Protein AF-A0A4Q2DY03-F1 (afdb_monomer_lite)

Radius of gyration: 19.89 Å; chains: 1; bounding box: 51×38×56 Å

Secondary structure (DSSP, 8-state):
-HHHHHHHHHHHTT--SEEEETTEE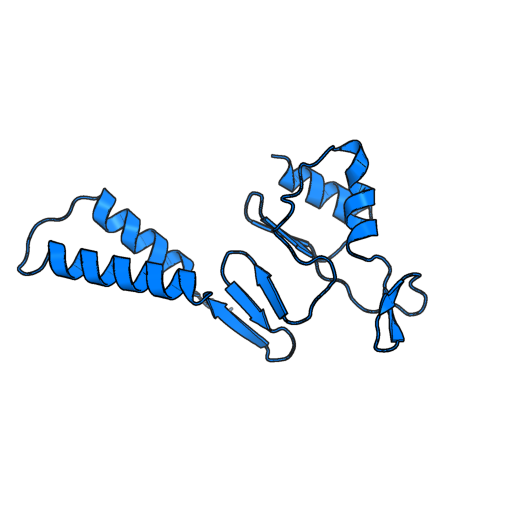EE----BSS-SEE-TTS-EES--HHHHHHTTGGG-----TTSS-SS--SEEEETTEEEETTTTEEEE-HHHHHHHHHHHHHHHHHHTTT----HHHHHHHHHHHHHH-------

Organism: NCBI:txid2316362

Structure (mmCIF, N/CA/C/O backbone):
data_AF-A0A4Q2DY03-F1
#
_entry.id   AF-A0A4Q2DY03-F1
#
loop_
_atom_site.group_PDB
_atom_site.id
_atom_site.type_symbol
_atom_site.label_atom_id
_atom_site.label_alt_id
_atom_site.label_comp_id
_atom_site.label_asym_id
_atom_site.label_entity_id
_atom_site.label_seq_id
_atom_site.pdbx_PDB_ins_code
_atom_site.Cartn_x
_atom_site.Cartn_y
_atom_site.Cartn_z
_atom_site.occupancy
_atom_site.B_iso_or_equiv
_atom_site.auth_seq_id
_atom_site.auth_comp_id
_atom_site.auth_asym_id
_atom_site.auth_atom_id
_atom_site.pdbx_PDB_model_num
ATOM 1 N N . MET A 1 1 ? -13.463 -3.150 -12.578 1.00 74.88 1 MET A N 1
ATOM 2 C CA . MET A 1 1 ? -12.758 -2.242 -11.640 1.00 74.88 1 MET A CA 1
ATOM 3 C C . MET A 1 1 ? -11.366 -1.978 -12.189 1.00 74.88 1 MET A C 1
ATOM 5 O O . MET A 1 1 ? -10.697 -2.941 -12.550 1.00 74.88 1 MET A O 1
ATOM 9 N N . ILE A 1 2 ? -10.948 -0.713 -12.265 1.00 84.94 2 ILE A N 1
ATOM 10 C CA . ILE A 1 2 ? -9.700 -0.286 -12.925 1.00 84.94 2 ILE A CA 1
ATOM 11 C C . ILE A 1 2 ? -8.454 -0.988 -12.362 1.00 84.94 2 ILE A C 1
ATOM 13 O O . ILE A 1 2 ? -7.586 -1.402 -13.123 1.00 84.94 2 ILE A O 1
ATOM 17 N N . GLY A 1 3 ? -8.428 -1.270 -11.053 1.00 89.44 3 GLY A N 1
ATOM 18 C CA . GLY A 1 3 ? -7.326 -1.996 -10.420 1.00 89.44 3 GLY A CA 1
ATOM 19 C C . GLY A 1 3 ? -7.110 -3.428 -10.935 1.00 89.44 3 GLY A C 1
ATOM 20 O O . GLY A 1 3 ? -5.984 -3.901 -10.891 1.00 89.44 3 GLY A O 1
ATOM 21 N N . ASN A 1 4 ? -8.140 -4.130 -11.440 1.00 92.25 4 ASN A N 1
ATOM 22 C CA . ASN A 1 4 ? -7.931 -5.441 -12.090 1.00 92.25 4 ASN A CA 1
ATOM 23 C C . ASN A 1 4 ? -7.180 -5.278 -13.412 1.00 92.25 4 ASN A C 1
ATOM 25 O O . ASN A 1 4 ? -6.163 -5.929 -13.615 1.00 92.25 4 ASN A O 1
ATOM 29 N N . ALA A 1 5 ? -7.641 -4.354 -14.259 1.00 92.75 5 ALA A N 1
ATOM 30 C CA . ALA A 1 5 ? -7.019 -4.097 -15.553 1.00 92.75 5 ALA A CA 1
ATOM 31 C C . ALA A 1 5 ? -5.546 -3.686 -15.402 1.00 92.75 5 ALA A C 1
ATOM 33 O O . ALA A 1 5 ? -4.703 -4.131 -16.175 1.00 92.75 5 ALA A O 1
ATOM 34 N N . VAL A 1 6 ? -5.220 -2.901 -14.368 1.00 94.44 6 VAL A N 1
ATOM 35 C CA . VAL A 1 6 ? -3.826 -2.567 -14.046 1.00 94.44 6 VAL A CA 1
ATOM 36 C C . VAL A 1 6 ? -2.995 -3.814 -13.777 1.00 94.44 6 VAL A C 1
ATOM 38 O O . VAL A 1 6 ? -1.947 -3.978 -14.395 1.00 94.44 6 VAL A O 1
ATOM 41 N N . VAL A 1 7 ? -3.460 -4.696 -12.888 1.00 94.81 7 VAL A N 1
ATOM 42 C CA . VAL A 1 7 ? -2.747 -5.937 -12.550 1.00 94.81 7 VAL A CA 1
ATOM 43 C C . VAL A 1 7 ? -2.542 -6.807 -13.790 1.00 94.81 7 VAL A C 1
ATOM 45 O O . VAL A 1 7 ? -1.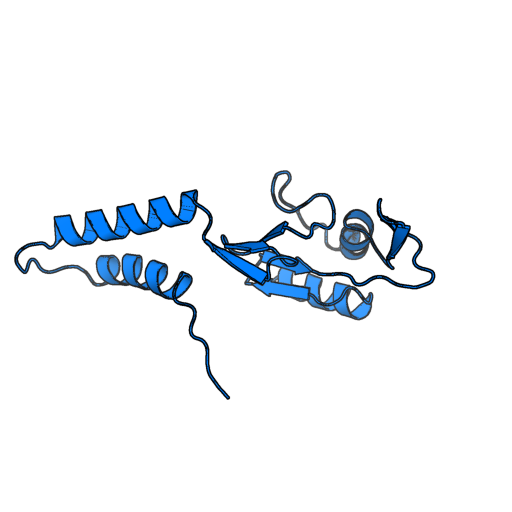455 -7.353 -13.971 1.00 94.81 7 VAL A O 1
ATOM 48 N N . ASP A 1 8 ? -3.553 -6.920 -14.650 1.00 94.81 8 ASP A N 1
ATOM 49 C CA . ASP A 1 8 ? -3.483 -7.741 -15.861 1.00 94.81 8 ASP A CA 1
ATOM 50 C C . ASP A 1 8 ? -2.468 -7.180 -16.867 1.00 94.81 8 ASP A C 1
ATOM 52 O O . ASP A 1 8 ? -1.609 -7.915 -17.360 1.00 94.81 8 ASP A O 1
ATOM 56 N N . ILE A 1 9 ? -2.491 -5.865 -17.113 1.00 95.25 9 ILE A N 1
ATOM 57 C CA . ILE A 1 9 ? -1.525 -5.207 -18.004 1.00 95.25 9 ILE A CA 1
ATOM 58 C C . ILE A 1 9 ? -0.112 -5.314 -17.438 1.00 95.25 9 ILE A C 1
ATOM 60 O O . ILE A 1 9 ? 0.806 -5.709 -18.156 1.00 95.25 9 ILE A O 1
ATOM 64 N N . TRP A 1 10 ? 0.083 -4.991 -16.160 1.00 96.12 10 TRP A N 1
ATOM 65 C CA . TRP A 1 10 ? 1.383 -5.093 -15.501 1.00 96.12 10 TRP A CA 1
ATOM 66 C C . TRP A 1 10 ? 1.946 -6.507 -15.567 1.00 96.12 10 TRP A C 1
ATOM 68 O O . TRP A 1 10 ? 3.106 -6.671 -15.941 1.00 96.12 10 TRP A O 1
ATOM 78 N N . ARG A 1 11 ? 1.115 -7.530 -15.350 1.00 94.81 11 ARG A N 1
ATOM 79 C CA . ARG A 1 11 ? 1.511 -8.933 -15.498 1.00 94.81 11 ARG A CA 1
ATOM 80 C C . ARG A 1 11 ? 1.993 -9.252 -16.913 1.00 94.81 11 ARG A C 1
ATOM 82 O O . ARG A 1 11 ? 3.091 -9.781 -17.066 1.00 94.81 11 ARG A O 1
ATOM 89 N N . VAL A 1 12 ? 1.222 -8.896 -17.944 1.00 95.31 12 VAL A N 1
ATOM 90 C CA . VAL A 1 12 ? 1.608 -9.118 -19.355 1.00 95.31 12 VAL A CA 1
ATOM 91 C C . VAL A 1 12 ? 2.882 -8.347 -19.709 1.00 95.31 12 VAL A C 1
ATOM 93 O O . VAL A 1 12 ? 3.728 -8.834 -20.457 1.00 95.31 12 VAL A O 1
ATOM 96 N N . LYS A 1 13 ? 3.063 -7.158 -19.131 1.00 94.81 13 LYS A N 1
ATOM 97 C CA . LYS A 1 13 ? 4.264 -6.339 -19.303 1.00 94.81 13 LYS A CA 1
ATOM 98 C C . LYS A 1 13 ? 5.433 -6.771 -18.409 1.00 94.81 13 LYS A C 1
ATOM 100 O O . LYS A 1 13 ? 6.483 -6.150 -18.486 1.00 94.81 13 LYS A O 1
ATOM 105 N N . LYS A 1 14 ? 5.316 -7.842 -17.616 1.00 94.44 14 LYS A N 1
ATOM 106 C CA . LYS A 1 14 ? 6.373 -8.349 -16.715 1.00 94.44 14 LYS A CA 1
ATOM 107 C C . LYS A 1 14 ? 6.731 -7.399 -15.556 1.00 94.44 14 LYS A C 1
ATOM 109 O O . LYS A 1 14 ? 7.878 -7.362 -15.118 1.00 94.44 14 LYS A O 1
ATOM 114 N N . VAL A 1 15 ? 5.761 -6.634 -15.057 1.00 95.50 15 VAL A N 1
ATOM 115 C CA . VAL A 1 15 ? 5.830 -5.971 -13.743 1.00 95.50 15 VAL A CA 1
ATOM 116 C C . VAL A 1 15 ? 5.300 -6.956 -12.708 1.00 95.50 15 VAL A C 1
ATOM 118 O O . VAL A 1 15 ? 4.135 -7.354 -12.763 1.00 95.50 15 VAL A O 1
ATOM 121 N N . ALA A 1 16 ? 6.171 -7.405 -11.810 1.00 93.25 16 ALA A N 1
ATOM 122 C CA . ALA A 1 16 ? 5.855 -8.397 -10.794 1.00 93.25 16 ALA A CA 1
ATOM 123 C C . ALA A 1 16 ? 6.931 -8.414 -9.691 1.00 93.25 16 ALA A C 1
ATOM 125 O O . ALA A 1 16 ? 8.103 -8.191 -10.009 1.00 93.25 16 ALA A O 1
ATOM 126 N N . PRO A 1 17 ? 6.563 -8.785 -8.448 1.00 94.38 17 PRO A N 1
ATOM 127 C CA . PRO A 1 17 ? 5.210 -9.135 -7.993 1.00 94.38 17 PRO A CA 1
ATOM 128 C C . PRO A 1 17 ? 4.328 -7.907 -7.709 1.00 94.38 17 PRO A C 1
ATOM 130 O O . PRO A 1 17 ? 4.804 -6.908 -7.180 1.00 94.38 17 PRO A O 1
ATOM 133 N N . VAL A 1 18 ? 3.026 -8.015 -8.010 1.00 94.19 18 VAL A N 1
ATOM 134 C CA . VAL A 1 18 ? 2.022 -6.960 -7.777 1.00 94.19 18 VAL A CA 1
ATOM 135 C C . VAL A 1 18 ? 1.088 -7.365 -6.637 1.00 94.19 18 VAL A C 1
ATOM 137 O O . VAL A 1 18 ? 0.460 -8.423 -6.682 1.00 94.19 18 VAL A O 1
ATOM 140 N N . LEU A 1 19 ? 0.955 -6.495 -5.640 1.00 92.75 19 LEU A N 1
ATOM 141 C CA . LEU A 1 19 ? -0.044 -6.574 -4.582 1.00 92.75 19 LEU A CA 1
ATOM 142 C C . LEU A 1 19 ? -1.236 -5.679 -4.922 1.00 92.75 19 LEU A C 1
ATOM 144 O O . LEU A 1 19 ? -1.084 -4.523 -5.325 1.00 92.75 19 LEU A O 1
ATOM 148 N N . LYS A 1 20 ? -2.444 -6.200 -4.707 1.00 93.81 20 LYS A N 1
ATOM 149 C CA . LYS A 1 20 ? -3.683 -5.460 -4.934 1.00 93.81 20 LYS A CA 1
ATOM 150 C C . LYS A 1 20 ? -4.643 -5.616 -3.760 1.00 93.81 20 LYS A C 1
ATOM 152 O O . LYS A 1 20 ? -4.987 -6.729 -3.373 1.00 93.81 20 LYS A O 1
ATOM 157 N N . TYR A 1 21 ? -5.195 -4.491 -3.310 1.00 91.31 21 TYR A N 1
ATOM 158 C CA . TYR A 1 21 ? -6.323 -4.435 -2.390 1.00 91.31 21 TYR A CA 1
ATOM 159 C C . TYR A 1 21 ? -7.318 -3.352 -2.826 1.00 91.31 21 TYR A C 1
ATOM 161 O O . TYR A 1 21 ? -7.086 -2.157 -2.625 1.00 91.31 21 TYR A O 1
ATOM 169 N N . LYS A 1 22 ? -8.448 -3.775 -3.414 1.00 88.56 22 LYS A N 1
ATOM 170 C CA . LYS A 1 22 ? -9.415 -2.893 -4.101 1.00 88.56 22 LYS A CA 1
ATOM 171 C C . LYS A 1 22 ? -8.699 -1.991 -5.117 1.00 88.56 22 LYS A C 1
ATOM 173 O O . LYS A 1 22 ? -8.203 -2.512 -6.110 1.00 88.56 22 LYS A O 1
ATOM 178 N N . ASP A 1 23 ? -8.590 -0.696 -4.845 1.00 88.88 23 ASP A N 1
ATOM 179 C CA . ASP A 1 23 ? -7.912 0.276 -5.712 1.00 88.88 23 ASP A CA 1
ATOM 180 C C . ASP A 1 23 ? -6.488 0.621 -5.238 1.00 88.88 23 ASP A C 1
ATOM 182 O O . ASP A 1 23 ? -5.798 1.413 -5.869 1.00 88.88 23 ASP A O 1
ATOM 186 N N . ASN A 1 24 ? -6.018 0.015 -4.141 1.00 90.75 24 ASN A N 1
ATOM 187 C CA . ASN A 1 24 ? -4.644 0.174 -3.669 1.00 90.75 24 ASN A CA 1
ATOM 188 C C . ASN A 1 24 ? -3.747 -0.849 -4.359 1.00 90.75 24 ASN A C 1
ATOM 190 O O . ASN A 1 24 ? -3.900 -2.062 -4.171 1.00 90.75 24 ASN A O 1
ATOM 194 N N . LEU A 1 25 ? -2.789 -0.344 -5.120 1.00 93.19 25 LEU A N 1
ATOM 195 C CA . LEU A 1 25 ? -1.801 -1.131 -5.835 1.00 93.19 25 LEU A CA 1
ATOM 196 C C . LEU A 1 25 ? -0.438 -0.917 -5.193 1.00 93.19 25 LEU A C 1
ATOM 198 O O . LEU A 1 25 ? -0.113 0.191 -4.778 1.00 93.19 25 LEU A O 1
ATOM 202 N N . ASN A 1 26 ? 0.340 -1.983 -5.117 1.00 93.75 26 ASN A N 1
ATOM 203 C CA . ASN A 1 26 ? 1.747 -1.929 -4.767 1.00 93.75 26 ASN A CA 1
ATOM 204 C C . ASN A 1 26 ? 2.490 -2.956 -5.622 1.00 93.75 26 ASN A C 1
ATOM 206 O O . ASN A 1 26 ? 1.899 -3.938 -6.070 1.00 93.75 26 ASN A O 1
ATOM 210 N N . THR A 1 27 ? 3.765 -2.734 -5.882 1.00 94.50 27 THR A N 1
ATOM 211 C CA . THR A 1 27 ? 4.585 -3.671 -6.639 1.00 94.50 27 THR A CA 1
ATOM 212 C C . THR A 1 27 ? 5.993 -3.654 -6.093 1.00 94.50 27 THR A C 1
ATOM 214 O O . THR A 1 27 ? 6.466 -2.634 -5.605 1.00 94.50 27 THR A O 1
ATOM 217 N N . PHE A 1 28 ? 6.665 -4.787 -6.212 1.00 93.19 28 PHE A N 1
ATOM 218 C CA . PHE A 1 28 ? 8.090 -4.880 -5.945 1.00 93.19 28 PHE A CA 1
ATOM 219 C C . PHE A 1 28 ? 8.828 -5.060 -7.254 1.00 93.19 28 PHE A C 1
ATOM 221 O O . PHE A 1 28 ? 8.246 -5.467 -8.260 1.00 93.19 28 PHE A O 1
ATOM 228 N N . HIS A 1 29 ? 10.121 -4.798 -7.202 1.00 92.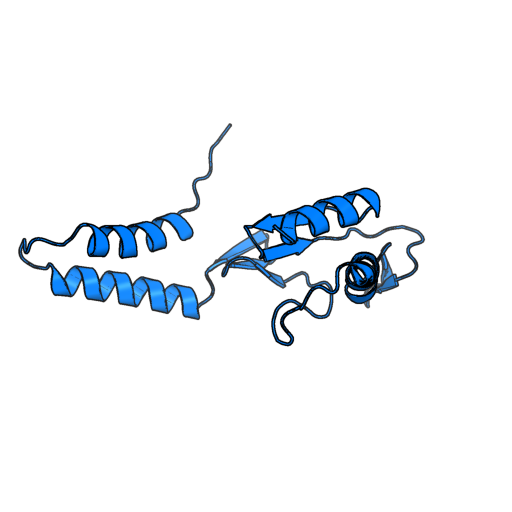06 29 HIS A N 1
ATOM 229 C CA . HIS A 1 29 ? 11.056 -5.196 -8.230 1.00 92.06 29 HIS A CA 1
ATOM 230 C C . HIS A 1 29 ? 12.233 -5.921 -7.583 1.00 92.06 29 HIS A C 1
ATOM 232 O O . HIS A 1 29 ? 12.463 -5.826 -6.378 1.00 92.06 29 HIS A O 1
ATOM 238 N N . THR A 1 30 ? 12.963 -6.676 -8.387 1.00 91.44 30 THR A N 1
ATOM 239 C CA . THR A 1 30 ? 14.193 -7.338 -7.966 1.00 91.44 30 THR A CA 1
ATOM 240 C C . THR A 1 30 ? 15.320 -6.895 -8.881 1.00 91.44 30 THR A C 1
ATOM 242 O O . THR A 1 30 ? 15.060 -6.675 -10.073 1.00 91.44 30 THR A O 1
ATOM 245 N N . PRO A 1 31 ? 16.557 -6.804 -8.370 1.00 93.75 31 PRO A N 1
ATOM 246 C CA . PRO A 1 31 ? 17.708 -6.539 -9.206 1.00 93.75 31 PRO A CA 1
ATOM 247 C C . PRO A 1 31 ? 17.809 -7.526 -10.369 1.00 93.75 31 PRO A C 1
ATOM 249 O O . PRO A 1 31 ? 17.415 -8.692 -10.296 1.00 93.75 31 PRO A O 1
ATOM 252 N N . THR A 1 32 ? 18.364 -7.032 -11.457 1.00 93.94 32 THR A N 1
ATOM 253 C CA . THR A 1 32 ? 18.594 -7.717 -12.719 1.00 93.94 32 THR A CA 1
ATOM 254 C C . THR A 1 32 ? 19.996 -7.383 -13.186 1.00 93.94 32 THR A C 1
ATOM 256 O O . THR A 1 32 ? 20.545 -6.342 -12.835 1.00 93.94 32 THR A O 1
ATOM 259 N N . ARG A 1 33 ? 20.590 -8.268 -13.982 1.00 93.00 33 ARG A N 1
ATOM 260 C CA . ARG A 1 33 ? 21.968 -8.094 -14.441 1.00 93.00 33 ARG A CA 1
ATOM 261 C C . ARG A 1 33 ? 22.125 -6.890 -15.376 1.00 93.00 33 ARG A C 1
ATOM 263 O O . ARG A 1 33 ? 23.042 -6.101 -15.198 1.00 93.00 33 ARG A O 1
ATOM 270 N N . ASP A 1 34 ? 21.198 -6.736 -16.321 1.00 93.12 34 ASP A N 1
ATOM 271 C CA . ASP A 1 34 ? 21.334 -5.807 -17.452 1.00 93.12 34 ASP A CA 1
ATOM 272 C C . ASP A 1 34 ? 20.162 -4.809 -17.551 1.00 93.12 34 ASP A C 1
ATOM 274 O O . ASP A 1 34 ? 19.912 -4.226 -18.604 1.00 93.12 34 ASP A O 1
ATOM 278 N N . GLY A 1 35 ? 19.419 -4.602 -16.457 1.00 94.56 35 GLY A N 1
ATOM 279 C CA . GLY A 1 35 ? 18.267 -3.696 -16.433 1.00 94.56 35 GLY A CA 1
ATOM 280 C C . GLY A 1 35 ? 18.642 -2.256 -16.819 1.00 94.56 35 GLY A C 1
ATOM 281 O O . GLY A 1 35 ? 19.734 -1.801 -16.473 1.00 94.56 35 GLY A O 1
ATOM 282 N N . PRO A 1 36 ? 17.799 -1.505 -17.544 1.00 95.44 36 PRO A N 1
ATOM 283 C CA . PRO A 1 36 ? 18.145 -0.152 -17.986 1.00 95.44 36 PRO A CA 1
ATOM 284 C C . PRO A 1 36 ? 18.120 0.896 -16.862 1.00 95.44 36 PRO A C 1
ATOM 286 O O . PRO A 1 36 ? 18.725 1.953 -17.020 1.00 95.44 36 PRO A O 1
ATOM 289 N N . PHE A 1 37 ? 17.474 0.609 -15.729 1.00 94.75 37 PHE A N 1
ATOM 290 C CA . PHE A 1 37 ? 17.341 1.537 -14.604 1.00 94.75 37 PHE A CA 1
ATOM 291 C C . PHE A 1 37 ? 18.302 1.147 -13.486 1.00 94.75 37 PHE A C 1
ATOM 293 O O . PHE A 1 37 ? 18.247 0.011 -13.034 1.00 94.75 37 PHE A O 1
ATOM 300 N N . ALA A 1 38 ? 19.167 2.053 -13.033 1.00 92.62 38 ALA A N 1
ATOM 301 C CA . ALA A 1 38 ? 20.086 1.802 -11.922 1.00 92.62 38 ALA A CA 1
ATOM 302 C C . ALA A 1 38 ? 19.661 2.580 -10.670 1.00 92.62 38 ALA A C 1
ATOM 304 O O . ALA A 1 38 ? 19.196 3.714 -10.787 1.00 92.62 38 ALA A O 1
ATOM 305 N N . ASP A 1 39 ? 19.829 1.983 -9.491 1.00 89.69 39 ASP A N 1
ATOM 306 C CA . ASP A 1 39 ? 19.703 2.693 -8.217 1.00 89.69 39 ASP A CA 1
ATOM 307 C C . ASP A 1 39 ? 21.046 3.276 -7.739 1.00 89.69 39 ASP A C 1
ATOM 309 O O . ASP A 1 39 ? 22.088 3.132 -8.383 1.00 89.69 39 ASP A O 1
ATOM 313 N N . LEU A 1 40 ? 21.015 3.950 -6.585 1.00 87.12 40 LEU A N 1
ATOM 314 C CA . LEU A 1 40 ? 22.191 4.570 -5.962 1.00 87.12 40 LEU A CA 1
ATOM 315 C C . LEU A 1 40 ? 23.237 3.555 -5.474 1.00 87.12 40 LEU A C 1
ATOM 317 O O . LEU A 1 40 ? 24.393 3.923 -5.282 1.00 87.12 40 LEU A O 1
ATOM 321 N N . ASN A 1 41 ? 22.846 2.293 -5.291 1.00 87.31 41 ASN A N 1
ATOM 322 C CA . ASN A 1 41 ? 23.712 1.205 -4.841 1.00 87.31 41 ASN A CA 1
ATOM 323 C C . ASN A 1 41 ? 24.303 0.408 -6.018 1.00 87.31 41 ASN A C 1
ATOM 325 O O . ASN A 1 41 ? 25.025 -0.566 -5.807 1.00 87.31 41 ASN A O 1
ATOM 329 N N . GLY A 1 42 ? 24.007 0.810 -7.258 1.00 89.69 42 GLY A N 1
ATOM 330 C CA . GLY A 1 42 ? 24.491 0.160 -8.472 1.00 89.69 42 GLY A CA 1
ATOM 331 C C . GLY A 1 42 ? 23.700 -1.083 -8.885 1.00 89.69 42 GLY A C 1
ATOM 332 O O . GLY A 1 42 ? 24.073 -1.730 -9.867 1.00 89.69 42 GLY A O 1
ATOM 333 N N . TYR A 1 43 ? 22.602 -1.417 -8.199 1.00 93.69 43 TYR A N 1
ATOM 334 C CA . TYR A 1 43 ? 21.699 -2.464 -8.670 1.00 93.69 43 TYR A CA 1
ATOM 335 C C . TYR A 1 43 ? 20.898 -1.966 -9.867 1.00 93.69 43 TYR A C 1
ATOM 337 O O . TYR A 1 43 ? 20.537 -0.793 -9.956 1.00 93.69 43 TYR A O 1
ATOM 345 N N . ARG A 1 44 ? 20.609 -2.874 -10.802 1.00 95.88 44 ARG A N 1
ATOM 346 C CA . ARG A 1 44 ? 19.898 -2.557 -12.044 1.00 95.88 44 ARG A CA 1
ATOM 347 C C . ARG A 1 44 ? 18.535 -3.230 -12.084 1.00 95.88 44 ARG A C 1
ATOM 349 O O . ARG A 1 44 ? 18.394 -4.361 -11.639 1.00 95.88 44 ARG A O 1
ATOM 356 N N . TYR A 1 45 ? 17.537 -2.595 -12.679 1.00 96.25 45 TYR A N 1
ATOM 357 C CA . TYR A 1 45 ? 16.148 -3.049 -12.687 1.00 96.25 45 TYR A CA 1
ATOM 358 C C . TYR A 1 45 ? 15.538 -2.920 -14.080 1.00 96.25 45 TYR A C 1
ATOM 360 O O . TYR A 1 45 ? 15.928 -2.068 -14.880 1.00 96.25 45 TYR A O 1
ATOM 368 N N . ASN A 1 46 ? 14.542 -3.762 -14.362 1.00 95.69 46 ASN A N 1
ATOM 369 C CA . ASN A 1 46 ? 13.812 -3.747 -15.633 1.00 95.69 46 ASN A CA 1
ATOM 370 C C . ASN A 1 46 ? 12.886 -2.531 -15.794 1.00 95.69 46 ASN A C 1
ATOM 372 O O . ASN A 1 46 ? 12.445 -2.256 -16.908 1.00 95.69 46 ASN A O 1
ATOM 376 N N . TYR A 1 47 ? 12.537 -1.864 -14.693 1.00 95.69 47 TYR A N 1
ATOM 377 C CA . TYR A 1 47 ? 11.601 -0.746 -14.656 1.00 95.69 47 TYR A CA 1
ATOM 378 C C . TYR A 1 47 ? 11.782 0.089 -13.382 1.00 95.69 47 TYR A C 1
ATOM 380 O O . TYR A 1 47 ? 12.193 -0.433 -12.341 1.00 95.69 47 TYR A O 1
ATOM 388 N N . ASP A 1 48 ? 11.421 1.368 -13.471 1.00 94.62 48 ASP A N 1
ATOM 389 C CA . ASP A 1 48 ? 11.232 2.282 -12.344 1.00 94.62 48 ASP A CA 1
ATOM 390 C C . ASP A 1 48 ? 9.740 2.657 -12.186 1.00 94.62 48 ASP A C 1
ATOM 392 O O . ASP A 1 48 ? 8.870 2.152 -12.903 1.00 94.62 48 ASP A O 1
ATOM 396 N N . CYS A 1 49 ? 9.418 3.534 -11.230 1.00 92.75 49 CYS A N 1
ATOM 397 C CA . CYS A 1 49 ? 8.038 3.960 -10.978 1.00 92.75 49 CYS A CA 1
ATOM 398 C C . CYS A 1 49 ? 7.394 4.689 -12.171 1.00 92.75 49 CYS A C 1
ATOM 400 O O . CYS A 1 49 ? 6.180 4.592 -12.368 1.00 92.75 49 CYS A O 1
ATOM 402 N N . ASN A 1 50 ? 8.175 5.426 -12.962 1.00 93.19 50 ASN A N 1
ATOM 403 C CA . ASN A 1 50 ? 7.663 6.182 -14.104 1.00 93.19 50 ASN A CA 1
ATOM 404 C C . ASN A 1 50 ? 7.362 5.255 -15.279 1.00 93.19 50 ASN A C 1
ATOM 406 O O . ASN A 1 50 ? 6.309 5.369 -15.906 1.00 93.19 50 ASN A O 1
ATOM 410 N N . GLU A 1 51 ? 8.245 4.296 -15.531 1.00 95.56 51 GLU A N 1
ATOM 411 C CA . GLU A 1 51 ? 8.113 3.295 -16.579 1.00 95.56 51 GLU A CA 1
ATOM 412 C C . GLU A 1 51 ? 6.850 2.445 -16.368 1.00 95.56 51 GLU A C 1
ATOM 414 O O . GLU A 1 51 ? 6.019 2.341 -17.279 1.00 95.56 51 GLU A O 1
ATOM 419 N N . ILE A 1 52 ? 6.614 1.940 -15.147 1.00 94.94 52 ILE A N 1
ATOM 420 C CA . ILE A 1 52 ? 5.423 1.119 -14.871 1.00 94.94 52 ILE A CA 1
ATOM 421 C C . ILE A 1 52 ? 4.121 1.916 -14.984 1.00 94.94 52 ILE A C 1
ATOM 423 O O . ILE A 1 52 ? 3.105 1.369 -15.421 1.00 94.94 52 ILE A O 1
ATOM 427 N N . LYS A 1 53 ? 4.130 3.208 -14.634 1.00 93.44 53 LYS A N 1
ATOM 428 C CA . LYS A 1 53 ? 2.983 4.104 -14.843 1.00 93.44 53 LYS A CA 1
ATOM 429 C C . LYS A 1 53 ? 2.786 4.383 -16.335 1.00 93.44 53 LYS A C 1
ATOM 431 O O . LYS A 1 53 ? 1.655 4.346 -16.815 1.00 93.44 53 LYS A O 1
ATOM 436 N N . GLY A 1 54 ? 3.872 4.569 -17.086 1.00 94.56 54 GLY A N 1
ATOM 437 C CA . GLY A 1 54 ? 3.865 4.780 -18.536 1.00 94.56 54 GLY A CA 1
ATOM 438 C C . GLY A 1 54 ? 3.249 3.615 -19.314 1.00 94.56 54 GLY A C 1
ATOM 439 O O . GLY A 1 54 ? 2.471 3.836 -20.246 1.00 94.56 54 GLY A O 1
ATOM 440 N N . ARG A 1 55 ? 3.481 2.372 -18.868 1.00 94.69 55 ARG A N 1
ATOM 441 C CA . ARG A 1 55 ? 2.834 1.157 -19.414 1.00 94.69 55 ARG A CA 1
ATOM 442 C C . ARG A 1 55 ? 1.307 1.178 -19.335 1.00 94.69 55 ARG A C 1
ATOM 444 O O . ARG A 1 55 ? 0.656 0.447 -20.079 1.00 94.69 55 ARG A O 1
ATOM 451 N N . LEU A 1 56 ? 0.747 1.991 -18.441 1.00 94.56 56 LEU A N 1
ATOM 452 C CA . LEU A 1 56 ? -0.689 2.142 -18.217 1.00 94.56 56 LEU A CA 1
ATOM 453 C C . LEU A 1 56 ? -1.253 3.433 -18.818 1.00 94.56 56 LEU A C 1
ATOM 455 O O . LEU A 1 56 ? -2.443 3.696 -18.652 1.00 94.56 56 LEU A O 1
ATOM 459 N N . SER A 1 57 ? -0.438 4.230 -19.519 1.00 92.00 57 SER A N 1
ATOM 460 C CA . SER A 1 57 ? -0.869 5.508 -20.099 1.00 92.00 57 SER A CA 1
ATOM 461 C C . SER A 1 57 ? -2.159 5.426 -20.935 1.00 92.00 57 SER A C 1
ATOM 463 O O . SER A 1 57 ? -2.990 6.321 -20.769 1.00 92.00 57 SER A O 1
ATOM 465 N N . PRO A 1 58 ? -2.444 4.356 -21.716 1.00 90.25 58 PRO A N 1
ATOM 466 C CA . PRO A 1 58 ? -3.693 4.273 -22.479 1.00 90.25 58 PRO A CA 1
ATOM 467 C C . PRO A 1 58 ? -4.958 4.175 -21.616 1.00 90.25 58 PRO A C 1
ATOM 469 O O . PRO A 1 58 ? -6.050 4.427 -22.112 1.00 90.25 58 PRO A O 1
ATOM 472 N N . LEU A 1 59 ? -4.837 3.797 -20.337 1.00 90.19 59 LEU A N 1
ATOM 473 C CA . LEU A 1 59 ? -5.975 3.698 -19.420 1.00 90.19 59 LEU A CA 1
ATOM 474 C C . LEU A 1 59 ? -6.357 5.036 -18.773 1.00 90.19 59 LEU A C 1
ATOM 476 O O . LEU A 1 59 ? -7.396 5.096 -18.118 1.00 90.19 59 LEU A O 1
ATOM 480 N N . GLY A 1 60 ? -5.531 6.083 -18.901 1.00 91.94 60 GLY A N 1
ATOM 481 C CA . GLY A 1 60 ? -5.830 7.405 -18.337 1.00 91.94 60 GLY A CA 1
ATOM 482 C C . GLY A 1 60 ? -6.068 7.393 -16.821 1.00 91.94 60 GLY A C 1
ATOM 483 O O . GLY A 1 60 ? -6.949 8.093 -16.329 1.00 91.94 60 GLY A O 1
ATOM 484 N N . ILE A 1 61 ? -5.332 6.557 -16.079 1.00 90.75 61 ILE A N 1
ATOM 485 C CA . ILE A 1 61 ? -5.563 6.353 -14.642 1.00 90.75 61 ILE A CA 1
ATOM 486 C C . ILE A 1 61 ? -5.268 7.651 -13.876 1.00 90.75 61 ILE A C 1
ATOM 488 O O . ILE A 1 61 ? -4.136 8.139 -13.939 1.00 90.75 61 ILE A O 1
ATOM 492 N N . PRO A 1 62 ? -6.232 8.183 -13.102 1.00 90.31 62 PRO A N 1
ATOM 493 C CA . PRO A 1 62 ? -6.026 9.378 -12.296 1.00 90.31 62 PRO A CA 1
ATOM 494 C C . PRO A 1 62 ? -5.263 9.018 -11.015 1.00 90.31 62 PRO A C 1
ATOM 496 O O . PRO A 1 62 ? -5.851 8.818 -9.950 1.00 90.31 62 PRO A O 1
ATOM 499 N N . TRP A 1 63 ? -3.940 8.883 -11.120 1.00 89.12 63 TRP A N 1
ATOM 500 C CA . TRP A 1 63 ? -3.084 8.676 -9.954 1.00 89.12 63 TRP A CA 1
ATOM 501 C C . TRP A 1 63 ? -3.228 9.847 -8.983 1.00 89.12 63 TRP A C 1
ATOM 503 O O . TRP A 1 63 ? -3.209 11.010 -9.381 1.00 89.12 63 TRP A O 1
ATOM 513 N N . HIS A 1 64 ? -3.372 9.538 -7.698 1.00 87.88 64 HIS A N 1
ATOM 514 C CA . HIS A 1 64 ? -3.460 10.568 -6.673 1.00 87.88 64 HIS A CA 1
ATOM 515 C C . HIS A 1 64 ? -2.097 11.275 -6.543 1.00 87.88 64 HIS A C 1
ATOM 517 O O . HIS A 1 64 ? -1.100 10.579 -6.354 1.00 87.88 64 HIS A O 1
ATOM 523 N N . PRO A 1 65 ? -2.035 12.618 -6.604 1.00 83.88 65 PRO A N 1
ATOM 524 C CA . PRO A 1 65 ? -0.769 13.352 -6.706 1.00 83.88 65 PRO A CA 1
ATOM 525 C C . PRO A 1 65 ? 0.129 13.149 -5.481 1.00 83.88 65 PRO A C 1
ATOM 527 O O . PRO A 1 65 ? 1.326 12.934 -5.627 1.00 83.88 65 PRO A O 1
ATOM 530 N N . ASP A 1 66 ? -0.474 13.125 -4.290 1.00 84.75 66 ASP A N 1
ATOM 531 C CA . ASP A 1 66 ? 0.269 13.055 -3.023 1.00 84.75 66 ASP A CA 1
ATOM 532 C C . ASP A 1 66 ? 0.335 11.645 -2.411 1.00 84.75 66 ASP A C 1
ATOM 534 O O . ASP A 1 66 ? 0.679 11.497 -1.239 1.00 84.75 66 ASP A O 1
ATOM 538 N N . LYS A 1 67 ? -0.083 10.598 -3.140 1.00 84.56 67 LYS A N 1
ATOM 539 C CA . LYS A 1 67 ? -0.096 9.224 -2.604 1.00 84.56 67 LYS A CA 1
ATOM 540 C C . LYS A 1 67 ? 0.744 8.277 -3.441 1.00 84.56 67 LYS A C 1
ATOM 542 O O . LYS A 1 67 ? 0.675 8.273 -4.667 1.00 84.56 67 LYS A O 1
ATOM 547 N N . GLY A 1 68 ? 1.404 7.375 -2.723 1.00 85.69 68 GLY A N 1
ATOM 548 C CA . GLY A 1 68 ? 2.356 6.428 -3.279 1.00 85.69 68 GLY A CA 1
ATOM 549 C C . GLY A 1 68 ? 3.757 7.019 -3.312 1.00 85.69 68 GLY A C 1
ATOM 550 O O . GLY A 1 68 ? 3.941 8.233 -3.244 1.00 85.69 68 GLY A O 1
ATOM 551 N N . ASP A 1 69 ? 4.738 6.137 -3.405 1.00 88.56 69 ASP A N 1
ATOM 552 C CA . ASP A 1 69 ? 6.134 6.533 -3.425 1.00 88.56 69 ASP A CA 1
ATOM 553 C C . ASP A 1 69 ? 6.557 6.935 -4.853 1.00 88.56 69 ASP A C 1
ATOM 555 O O . ASP A 1 69 ? 6.180 6.276 -5.835 1.00 88.56 69 ASP A O 1
ATOM 559 N N . PRO A 1 70 ? 7.316 8.035 -5.016 1.00 88.00 70 PRO A N 1
ATOM 560 C CA . PRO A 1 70 ? 7.807 8.465 -6.326 1.00 88.00 70 PRO A CA 1
ATOM 561 C C . PRO A 1 70 ? 8.877 7.514 -6.876 1.00 88.00 70 PRO A C 1
ATOM 563 O O . PRO A 1 70 ? 9.078 7.443 -8.087 1.00 88.00 70 PRO A O 1
ATOM 566 N N . THR A 1 71 ? 9.532 6.764 -5.993 1.00 90.94 71 THR A N 1
ATOM 567 C CA . THR A 1 71 ? 10.591 5.796 -6.278 1.00 90.94 71 THR A CA 1
ATOM 568 C C . THR A 1 71 ? 10.323 4.502 -5.521 1.00 90.94 71 THR A C 1
ATOM 570 O O . THR A 1 71 ? 9.514 4.473 -4.597 1.00 90.94 71 THR A O 1
ATOM 573 N N . PHE A 1 72 ? 11.004 3.425 -5.899 1.00 91.94 72 PHE A N 1
ATOM 574 C CA . PHE A 1 72 ? 10.998 2.213 -5.088 1.00 91.94 72 PHE A CA 1
ATOM 575 C C . PHE A 1 72 ? 11.755 2.456 -3.780 1.00 91.94 72 PHE A C 1
ATOM 577 O O . PHE A 1 72 ? 12.832 3.052 -3.788 1.00 91.94 72 PHE A O 1
ATOM 584 N N . CYS A 1 73 ? 11.172 1.999 -2.674 1.00 91.75 73 CYS A N 1
ATOM 585 C CA . CYS A 1 73 ? 11.674 2.210 -1.321 1.00 91.75 73 CYS A CA 1
ATOM 586 C C . CYS A 1 73 ? 11.621 0.895 -0.533 1.00 91.75 73 CYS A C 1
ATOM 588 O O . CYS A 1 73 ? 10.690 0.104 -0.684 1.00 91.75 73 CYS A O 1
ATOM 590 N N . GLU A 1 74 ? 12.598 0.680 0.346 1.00 92.56 74 GLU A N 1
ATOM 591 C CA . GLU A 1 74 ? 12.629 -0.474 1.260 1.00 92.56 74 GLU A CA 1
ATOM 592 C C . GLU A 1 74 ? 11.648 -0.317 2.429 1.00 92.56 74 GLU A C 1
ATOM 594 O O . GLU A 1 74 ? 11.174 -1.309 2.986 1.00 92.56 74 GLU A O 1
ATOM 599 N N . VAL A 1 75 ? 11.332 0.936 2.770 1.00 94.12 75 VAL A N 1
ATOM 600 C CA . VAL A 1 75 ? 10.294 1.314 3.725 1.00 94.12 75 VAL A CA 1
ATOM 601 C C . VAL A 1 75 ? 9.183 2.024 2.967 1.00 94.12 75 VAL A C 1
ATOM 603 O O . VAL A 1 75 ? 9.428 3.049 2.335 1.00 94.12 75 VAL A O 1
ATOM 606 N N . TYR A 1 76 ? 7.968 1.487 3.016 1.00 93.81 76 TYR A N 1
ATOM 607 C CA . TYR A 1 76 ? 6.826 2.048 2.291 1.00 93.81 76 TYR A CA 1
ATOM 608 C C . TYR A 1 76 ? 5.517 1.832 3.049 1.00 93.81 76 TYR A C 1
ATOM 610 O O . TYR A 1 76 ? 5.408 0.990 3.944 1.00 93.81 76 TYR A O 1
ATOM 618 N N . VAL A 1 77 ? 4.482 2.584 2.670 1.00 93.38 77 VAL A N 1
ATOM 619 C CA . VAL A 1 77 ? 3.143 2.459 3.256 1.00 93.38 77 VAL A CA 1
ATOM 620 C C . VAL A 1 77 ? 2.201 1.745 2.298 1.00 93.38 77 VAL A C 1
ATOM 622 O O . VAL A 1 77 ? 1.922 2.218 1.201 1.00 93.38 77 VAL A O 1
ATOM 625 N N . TYR A 1 78 ? 1.596 0.654 2.760 1.00 92.81 78 TYR A N 1
ATOM 626 C CA . TYR A 1 78 ? 0.537 -0.044 2.040 1.00 92.81 78 TYR A CA 1
ATOM 627 C C . TYR A 1 78 ? -0.621 -0.367 2.981 1.00 92.81 78 TYR A C 1
ATOM 629 O O . TYR A 1 78 ? -0.420 -0.870 4.083 1.00 92.81 78 TYR A O 1
ATOM 637 N N . ILE A 1 79 ? -1.853 -0.047 2.565 1.00 91.44 79 ILE A N 1
ATOM 638 C CA . ILE A 1 79 ? -3.100 -0.302 3.319 1.00 91.44 79 ILE A CA 1
ATOM 639 C C . ILE A 1 79 ? -3.067 0.152 4.800 1.00 91.44 79 ILE A C 1
ATOM 641 O O . ILE A 1 79 ? -3.626 -0.496 5.688 1.00 91.44 79 ILE A O 1
ATOM 645 N N . CYS A 1 80 ? -2.460 1.320 5.049 1.00 92.50 80 CYS A N 1
ATOM 646 C CA . CYS A 1 80 ? -2.230 1.934 6.370 1.00 92.50 80 CYS A CA 1
ATOM 647 C C . CYS A 1 80 ? -1.200 1.225 7.269 1.00 92.50 80 CYS A C 1
ATOM 649 O O . CYS A 1 80 ? -1.097 1.577 8.448 1.00 92.50 80 CYS A O 1
ATOM 651 N N . PHE A 1 81 ? -0.445 0.270 6.738 1.00 93.06 81 PHE A N 1
ATOM 652 C CA . PHE A 1 81 ? 0.714 -0.312 7.399 1.00 93.06 81 PHE A CA 1
ATOM 653 C C . PHE A 1 81 ? 1.981 0.228 6.762 1.00 93.06 81 PHE A C 1
ATOM 655 O O . PHE A 1 81 ? 2.073 0.317 5.542 1.00 93.06 81 PHE A O 1
ATOM 662 N N . GLU A 1 82 ? 2.941 0.581 7.598 1.00 94.25 82 GLU A N 1
ATOM 663 C CA . GLU A 1 82 ? 4.313 0.775 7.170 1.00 94.25 82 GLU A CA 1
ATOM 664 C C . GLU A 1 82 ? 5.001 -0.590 7.173 1.00 94.25 82 GLU A C 1
ATOM 666 O O . GLU A 1 82 ? 4.918 -1.341 8.153 1.00 94.25 82 GLU A O 1
ATOM 671 N N . TRP A 1 83 ? 5.616 -0.908 6.046 1.00 94.25 83 TRP A N 1
ATOM 672 C CA . TRP A 1 83 ? 6.391 -2.110 5.815 1.00 94.25 83 TRP A CA 1
ATOM 673 C C . TRP A 1 83 ? 7.849 -1.706 5.767 1.00 94.25 83 TRP A C 1
ATOM 675 O O . TRP A 1 83 ? 8.209 -0.859 4.958 1.00 94.25 83 TRP A O 1
ATOM 685 N N . ASP A 1 84 ? 8.663 -2.325 6.609 1.00 95.00 84 ASP A N 1
ATOM 686 C CA . ASP A 1 84 ? 10.114 -2.232 6.546 1.00 95.00 84 ASP A CA 1
ATOM 687 C C . ASP A 1 84 ? 10.639 -3.595 6.100 1.00 95.00 84 ASP A C 1
ATOM 689 O O . ASP A 1 84 ? 10.591 -4.580 6.850 1.00 95.00 84 ASP A O 1
ATOM 693 N N . ILE A 1 85 ? 11.067 -3.662 4.839 1.00 91.88 85 ILE A N 1
ATOM 694 C CA . ILE A 1 85 ? 11.479 -4.914 4.206 1.00 91.88 85 ILE A CA 1
ATOM 695 C C . ILE A 1 85 ? 12.785 -5.434 4.801 1.00 91.88 85 ILE A C 1
ATOM 697 O O . ILE A 1 85 ? 12.896 -6.639 5.041 1.00 91.88 85 ILE A O 1
ATOM 701 N N . LEU A 1 86 ? 13.745 -4.550 5.090 1.00 91.75 86 LEU A N 1
ATOM 702 C CA . LEU A 1 86 ? 15.036 -4.948 5.649 1.00 91.75 86 LEU A CA 1
ATOM 703 C C . LEU A 1 86 ? 14.893 -5.424 7.095 1.00 91.75 86 LEU A C 1
ATOM 705 O O . LEU A 1 86 ? 15.397 -6.492 7.446 1.00 91.75 86 LEU A O 1
ATOM 709 N N . ALA A 1 87 ? 14.155 -4.679 7.920 1.00 94.88 87 ALA A N 1
ATOM 710 C CA . ALA A 1 87 ? 13.906 -5.055 9.308 1.00 94.88 87 ALA A CA 1
ATOM 711 C C . ALA A 1 87 ? 12.883 -6.197 9.445 1.00 94.88 87 ALA A C 1
ATOM 713 O O . ALA A 1 87 ? 12.706 -6.733 10.540 1.00 94.88 87 ALA A O 1
ATOM 714 N N . LYS A 1 88 ? 12.198 -6.571 8.354 1.00 93.75 88 LYS A N 1
ATOM 715 C CA . LYS A 1 88 ? 11.095 -7.547 8.331 1.00 93.75 88 LYS A CA 1
ATOM 716 C C . LYS A 1 88 ? 9.998 -7.198 9.334 1.00 93.75 88 LYS A C 1
ATOM 718 O O . LYS A 1 88 ? 9.440 -8.075 9.995 1.00 93.75 88 LYS A O 1
ATOM 723 N N . THR A 1 89 ? 9.690 -5.911 9.454 1.00 93.06 89 THR A N 1
ATOM 724 C CA . THR A 1 89 ? 8.646 -5.440 10.364 1.00 93.06 89 THR A CA 1
ATOM 725 C C . THR A 1 89 ? 7.466 -4.879 9.594 1.00 93.06 89 THR A C 1
ATOM 727 O O . THR A 1 89 ? 7.601 -4.289 8.523 1.00 93.06 89 THR A O 1
ATOM 730 N N . VAL A 1 90 ? 6.280 -5.077 10.161 1.00 92.50 90 VAL A N 1
ATOM 731 C CA . VAL A 1 90 ? 5.041 -4.487 9.666 1.00 92.50 90 VAL A CA 1
ATOM 732 C C . VAL A 1 90 ? 4.370 -3.815 10.837 1.00 92.50 90 VAL A C 1
ATOM 734 O O . VAL A 1 90 ? 4.171 -4.422 11.893 1.00 92.50 90 VAL A O 1
ATOM 737 N N . ARG A 1 91 ? 4.030 -2.541 10.673 1.00 92.06 91 ARG A N 1
ATOM 738 C CA . ARG A 1 91 ? 3.504 -1.751 11.777 1.00 92.06 91 ARG A CA 1
ATOM 739 C C . ARG A 1 91 ? 2.396 -0.832 11.293 1.00 92.06 91 ARG A C 1
ATOM 741 O O . ARG A 1 91 ? 2.510 -0.173 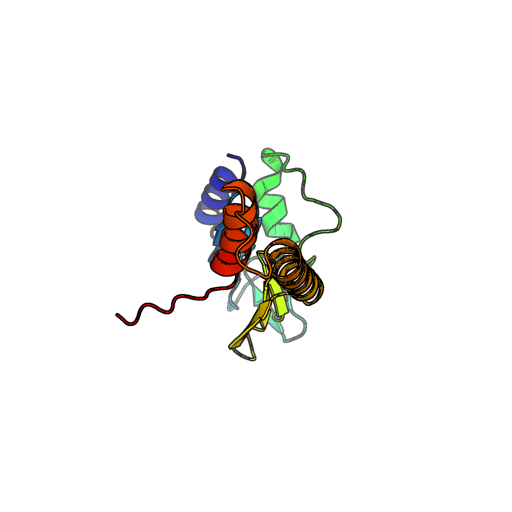10.269 1.00 92.06 91 ARG A O 1
ATOM 748 N N . LEU A 1 92 ? 1.297 -0.767 12.040 1.00 93.38 92 LEU A N 1
ATOM 749 C CA . LEU A 1 92 ? 0.208 0.152 11.711 1.00 93.38 92 LEU A CA 1
ATOM 750 C C . LEU A 1 92 ? 0.719 1.598 11.797 1.00 93.38 92 LEU A C 1
ATOM 752 O O . LEU A 1 92 ? 1.450 1.914 12.739 1.00 93.38 92 LEU A O 1
ATOM 756 N N . LEU A 1 93 ? 0.325 2.482 10.882 1.00 93.19 93 LEU A N 1
ATOM 757 C CA . LEU A 1 93 ? 0.691 3.898 10.972 1.00 93.19 93 LEU A CA 1
ATOM 758 C C . LEU A 1 93 ? 0.186 4.539 12.269 1.00 93.19 93 LEU A C 1
ATOM 760 O O . LEU A 1 93 ? -0.917 4.231 12.732 1.00 93.19 93 LEU A O 1
ATOM 764 N N . LEU A 1 94 ? 0.971 5.461 12.838 1.00 92.00 94 LEU A N 1
ATOM 765 C CA . LEU A 1 94 ? 0.654 6.120 14.111 1.00 92.00 94 LEU A CA 1
ATOM 766 C C . LEU A 1 94 ? -0.736 6.765 14.095 1.00 92.00 94 LEU A C 1
ATOM 768 O O . LEU A 1 94 ? -1.537 6.518 14.992 1.00 92.00 94 LEU A O 1
ATOM 772 N N . GLU A 1 95 ? -1.056 7.522 13.046 1.00 92.94 95 GLU A N 1
ATOM 773 C CA . GLU A 1 95 ? -2.361 8.172 12.897 1.00 92.94 95 GLU A CA 1
ATOM 774 C C . GLU A 1 95 ? -3.513 7.152 12.958 1.00 92.94 95 GLU A C 1
ATOM 776 O O . GLU A 1 95 ? -4.527 7.345 13.636 1.00 92.94 95 GLU A O 1
ATOM 781 N N . LYS A 1 96 ? -3.327 5.994 12.315 1.00 92.38 96 LYS A N 1
ATOM 782 C CA . LYS A 1 96 ? -4.308 4.910 12.307 1.00 92.38 96 LYS A CA 1
ATOM 783 C C . LYS A 1 96 ? -4.403 4.215 13.672 1.00 92.38 96 LYS A C 1
ATOM 785 O O . LYS A 1 96 ? -5.516 3.892 14.088 1.00 92.38 96 LYS A O 1
ATOM 790 N N . ARG A 1 97 ? -3.286 4.052 14.399 1.00 93.12 97 ARG A N 1
ATOM 791 C CA . ARG A 1 97 ? -3.274 3.555 15.793 1.00 93.12 97 ARG A CA 1
ATOM 792 C C . ARG A 1 97 ? -4.056 4.475 16.716 1.00 93.12 97 ARG A C 1
ATOM 794 O O . ARG A 1 97 ? -4.926 4.000 17.437 1.00 93.12 97 ARG A O 1
ATOM 801 N N . LEU A 1 98 ? -3.786 5.780 16.664 1.00 95.62 98 LEU A N 1
ATOM 802 C CA . LEU A 1 98 ? -4.468 6.777 17.490 1.00 95.62 98 LEU A CA 1
ATOM 803 C C . LEU A 1 98 ? -5.972 6.787 17.207 1.00 95.62 98 LEU A C 1
ATOM 805 O O . LEU A 1 98 ? -6.772 6.741 18.139 1.00 95.62 98 LEU A O 1
ATOM 809 N N . LYS A 1 99 ? -6.361 6.732 15.927 1.00 94.81 99 LYS A N 1
ATOM 810 C CA . LYS A 1 99 ? -7.765 6.622 15.512 1.00 94.81 99 LYS A CA 1
ATOM 811 C C . LYS A 1 99 ? -8.453 5.379 16.080 1.00 94.81 99 LYS A C 1
ATOM 813 O O . LYS A 1 99 ? -9.625 5.436 16.451 1.00 94.81 99 LYS A O 1
ATOM 818 N N . PHE A 1 100 ? -7.764 4.241 16.102 1.00 94.50 100 PHE A N 1
ATOM 819 C CA . PHE A 1 100 ? -8.335 2.988 16.597 1.00 94.50 100 PHE A CA 1
ATOM 820 C C . PHE A 1 100 ? -8.418 2.987 18.124 1.00 94.50 100 PHE A C 1
ATOM 822 O O . PHE A 1 100 ? -9.452 2.612 18.671 1.00 94.50 100 PHE A O 1
ATOM 829 N N . LEU A 1 101 ? -7.391 3.495 18.804 1.00 94.19 101 LEU A N 1
ATOM 830 C CA . LEU A 1 101 ? -7.384 3.662 20.254 1.00 94.19 101 LEU A CA 1
ATOM 831 C C . LEU A 1 101 ? -8.503 4.600 20.729 1.00 94.19 101 LEU A C 1
ATOM 833 O O . LEU A 1 101 ? -9.228 4.263 21.662 1.00 94.19 101 LEU A O 1
ATOM 837 N N . ASP A 1 102 ? -8.680 5.749 20.074 1.00 95.62 102 ASP A N 1
ATOM 838 C CA . ASP A 1 102 ? -9.783 6.676 20.355 1.00 95.62 102 ASP A CA 1
ATOM 839 C C . ASP A 1 102 ? -11.146 5.997 20.161 1.00 95.62 102 ASP A C 1
ATOM 841 O O . ASP A 1 102 ? -12.014 6.082 21.028 1.00 95.62 102 ASP A O 1
ATOM 845 N N . ARG A 1 103 ? -11.316 5.226 19.079 1.00 94.81 103 ARG A N 1
ATOM 846 C CA . ARG A 1 103 ? -12.549 4.467 18.830 1.00 94.81 103 ARG A CA 1
ATOM 847 C C . ARG A 1 103 ? -12.860 3.473 19.950 1.00 94.81 103 ARG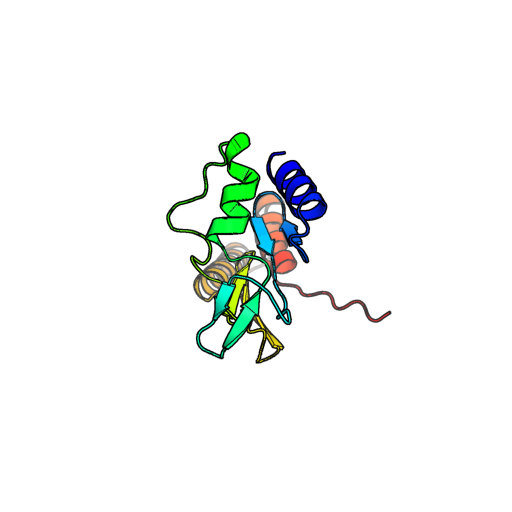 A C 1
ATOM 849 O O . ARG A 1 103 ? -14.002 3.425 20.400 1.00 94.81 103 ARG A O 1
ATOM 856 N N . VAL A 1 104 ? -11.862 2.718 20.412 1.00 95.06 104 VAL A N 1
ATOM 857 C CA . VAL A 1 104 ? -12.010 1.776 21.535 1.00 95.06 104 VAL A CA 1
ATOM 858 C C . VAL A 1 104 ? -12.383 2.524 22.815 1.00 95.06 104 VAL A C 1
ATOM 860 O O . VAL A 1 104 ? -13.353 2.161 23.476 1.00 95.06 104 VAL A O 1
ATOM 863 N N . ARG A 1 105 ? -11.670 3.609 23.140 1.00 96.19 105 ARG A N 1
ATOM 864 C CA . ARG A 1 105 ? -11.940 4.430 24.332 1.00 96.19 105 ARG A CA 1
ATOM 865 C C . ARG A 1 105 ? -13.360 4.989 24.334 1.00 96.19 105 ARG A C 1
ATOM 867 O O . ARG A 1 105 ? -14.045 4.887 25.348 1.00 96.19 105 ARG A O 1
ATOM 874 N N . ARG A 1 106 ? -13.823 5.530 23.203 1.00 94.62 106 ARG A N 1
ATOM 875 C CA . ARG A 1 106 ? -15.190 6.055 23.059 1.00 94.62 106 ARG A CA 1
ATOM 876 C C . ARG A 1 106 ? -16.241 4.968 23.225 1.00 94.62 106 ARG A C 1
ATOM 878 O O . ARG A 1 106 ? -17.215 5.189 23.935 1.00 94.62 106 ARG A O 1
ATOM 885 N N . PHE A 1 107 ? -16.033 3.805 22.611 1.00 95.19 107 PHE A N 1
ATOM 886 C CA . PHE A 1 107 ? -16.950 2.674 22.738 1.00 95.19 107 PHE A CA 1
ATOM 887 C C . PHE A 1 107 ? -17.068 2.217 24.200 1.00 95.19 107 PHE A C 1
ATOM 889 O O . PHE A 1 107 ? -18.169 2.139 24.741 1.00 95.19 107 PHE A O 1
ATOM 896 N N . LEU A 1 108 ? -15.934 2.003 24.877 1.00 94.81 108 LEU A N 1
ATOM 897 C CA . LEU A 1 108 ? -15.908 1.595 26.284 1.00 94.81 108 LEU A CA 1
ATOM 898 C C . LEU A 1 108 ? -16.556 2.637 27.204 1.00 94.81 108 LEU A C 1
ATOM 900 O O . LEU A 1 108 ? -17.289 2.272 28.120 1.00 94.81 108 LEU A O 1
ATOM 904 N N . ALA A 1 109 ? -16.316 3.928 26.963 1.00 94.94 109 ALA A N 1
ATOM 905 C CA . ALA A 1 109 ? -16.922 5.002 27.743 1.00 94.94 109 ALA A CA 1
ATOM 906 C C . ALA A 1 109 ? -18.445 5.086 27.540 1.00 94.94 109 ALA A C 1
ATOM 908 O O . ALA A 1 109 ? -19.185 5.234 28.513 1.00 94.94 109 ALA A O 1
ATOM 909 N N . ALA A 1 110 ? -18.918 4.958 26.297 1.00 94.00 110 ALA A N 1
ATOM 910 C CA . ALA A 1 110 ? -20.335 5.056 25.957 1.00 94.00 110 ALA A CA 1
ATOM 911 C C . ALA A 1 110 ? -21.168 3.914 26.559 1.00 94.00 110 ALA A C 1
ATOM 913 O O . ALA A 1 110 ? -22.277 4.159 27.041 1.00 94.00 110 ALA A O 1
ATOM 914 N N . PHE A 1 111 ? -20.621 2.692 26.581 1.00 94.06 111 PHE A N 1
ATOM 915 C CA . PHE A 1 111 ? -21.355 1.481 26.969 1.00 94.06 111 PHE A CA 1
ATOM 916 C C . PHE A 1 111 ? -20.972 0.905 28.342 1.00 94.06 111 PHE A C 1
ATOM 918 O O . PHE A 1 111 ? -21.391 -0.194 28.711 1.00 94.06 111 PHE A O 1
ATOM 925 N N . LYS A 1 112 ? -20.212 1.662 29.142 1.00 91.62 112 LYS A N 1
ATOM 926 C CA . LYS A 1 112 ? -19.875 1.298 30.524 1.00 91.62 112 LYS A CA 1
ATOM 927 C C . LYS A 1 112 ? -21.143 1.047 31.356 1.00 91.62 112 LYS A C 1
ATOM 929 O O . LYS A 1 112 ? -22.108 1.807 31.268 1.00 91.62 112 LYS A O 1
ATOM 934 N N . GLY A 1 113 ? -21.116 0.010 32.197 1.00 89.94 113 GLY A N 1
ATOM 935 C CA . GLY A 1 113 ? -22.213 -0.314 33.120 1.00 89.94 113 GLY A CA 1
ATOM 936 C C . GLY A 1 113 ? -23.372 -1.098 32.496 1.00 89.94 113 GLY A C 1
ATOM 937 O O . GLY A 1 113 ? -24.490 -1.004 32.984 1.00 89.94 113 GLY A O 1
ATOM 938 N N . GLY A 1 114 ? -23.128 -1.845 31.412 1.00 85.69 114 GLY A N 1
ATOM 939 C CA . GLY A 1 114 ? -24.133 -2.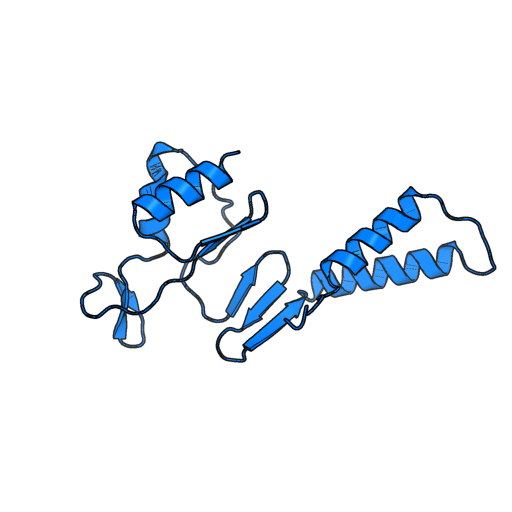732 30.808 1.00 85.69 114 GLY A CA 1
ATOM 940 C C . GLY A 1 114 ? -25.144 -2.028 29.899 1.00 85.69 114 GLY A C 1
ATOM 941 O O . GLY A 1 114 ? -26.184 -2.599 29.573 1.00 85.69 114 GLY A O 1
ATOM 942 N N . LYS A 1 115 ? -24.858 -0.792 29.471 1.00 92.69 115 LYS A N 1
ATOM 943 C CA . LYS A 1 115 ? -25.682 -0.093 28.478 1.00 92.69 115 LYS A CA 1
ATOM 944 C C . LYS A 1 115 ? -25.664 -0.866 27.158 1.00 92.69 115 LYS A C 1
ATOM 946 O O . LYS A 1 115 ? -24.610 -1.299 26.696 1.00 92.69 115 LYS A O 1
ATOM 951 N N . ARG A 1 116 ? -26.834 -1.008 26.534 1.00 94.00 116 ARG A N 1
ATOM 952 C CA . ARG A 1 116 ? -26.956 -1.653 25.221 1.00 94.00 116 ARG A CA 1
ATOM 953 C C . ARG A 1 116 ? -26.287 -0.789 24.149 1.00 94.00 116 ARG A C 1
ATOM 955 O O . ARG A 1 116 ? -26.444 0.429 24.156 1.00 94.00 116 ARG A O 1
ATOM 962 N N . CYS A 1 117 ? -25.572 -1.435 23.236 1.00 94.50 117 CYS A N 1
ATOM 963 C CA . CYS A 1 117 ? -25.011 -0.825 22.033 1.00 94.50 117 CYS A CA 1
ATOM 964 C C . CYS A 1 117 ? -25.820 -1.234 20.802 1.00 94.50 117 CYS A C 1
ATOM 966 O O . CYS A 1 117 ? -26.528 -2.245 20.821 1.00 94.50 117 CYS A O 1
ATOM 968 N N . THR A 1 118 ? -25.734 -0.441 19.736 1.00 95.38 118 THR A N 1
ATOM 969 C CA . THR A 1 118 ? -26.316 -0.822 18.446 1.00 95.38 118 THR A CA 1
ATOM 970 C C . THR A 1 118 ? -25.376 -1.764 17.696 1.00 95.38 118 THR A C 1
ATOM 972 O O . THR A 1 118 ? -24.168 -1.781 17.945 1.00 95.38 118 THR A O 1
ATOM 975 N N . LEU A 1 119 ? -25.908 -2.513 16.726 1.00 95.69 119 LEU A N 1
ATOM 976 C CA . LEU A 1 119 ? -25.085 -3.316 15.817 1.00 95.69 119 LEU A CA 1
ATOM 977 C C . LEU A 1 119 ? -24.016 -2.456 15.125 1.00 95.69 119 LEU A C 1
ATOM 979 O O . LEU A 1 119 ? -22.847 -2.826 15.103 1.00 95.69 119 LEU A O 1
ATOM 983 N N . HIS A 1 120 ? -24.396 -1.268 14.654 1.00 94.19 120 HIS A N 1
ATOM 984 C CA . HIS A 1 120 ? -23.489 -0.340 13.983 1.00 94.19 120 HIS A CA 1
ATOM 985 C C . HIS A 1 120 ? -22.310 0.099 14.876 1.00 94.19 120 HIS A C 1
ATOM 987 O O . HIS A 1 120 ? -21.178 0.222 14.399 1.00 94.19 120 HIS A O 1
ATOM 993 N N . ASP A 1 121 ? -22.537 0.305 16.180 1.00 93.56 121 ASP A N 1
ATOM 994 C CA . ASP A 1 121 ? -21.455 0.632 17.120 1.00 93.56 121 ASP A CA 1
ATOM 995 C C . ASP A 1 121 ? -20.430 -0.504 17.207 1.00 93.56 121 ASP A C 1
ATOM 997 O O . ASP A 1 121 ? -19.218 -0.259 17.186 1.00 93.56 121 ASP A O 1
ATOM 1001 N N . VAL A 1 122 ? -20.925 -1.745 17.263 1.00 94.31 122 VAL A N 1
ATOM 1002 C CA . VAL A 1 122 ? -20.106 -2.960 17.323 1.00 94.31 122 VAL A CA 1
ATOM 1003 C C . VAL A 1 122 ? -19.368 -3.185 16.005 1.00 94.31 122 VAL A C 1
ATOM 1005 O O . VAL A 1 122 ? -18.158 -3.390 16.013 1.00 94.31 122 VAL A O 1
ATOM 1008 N N . GLU A 1 123 ? -20.039 -3.080 14.860 1.00 95.38 123 GLU A N 1
ATOM 1009 C CA . GLU A 1 123 ? -19.426 -3.257 13.538 1.00 95.38 123 GLU A CA 1
ATOM 1010 C C . GLU A 1 123 ? -18.284 -2.266 13.296 1.00 95.38 123 GLU A C 1
ATOM 1012 O O . GLU A 1 123 ? -17.236 -2.620 12.747 1.00 95.38 123 GLU A O 1
ATOM 1017 N N . LYS A 1 124 ? -18.440 -1.023 13.761 1.00 92.62 124 LYS A N 1
ATOM 1018 C CA . LYS A 1 124 ? -17.424 0.020 13.606 1.00 92.62 124 LYS A CA 1
ATOM 1019 C C . LYS A 1 124 ? -16.136 -0.296 14.368 1.00 92.62 124 LYS A C 1
ATOM 1021 O O . LYS A 1 124 ? -15.046 -0.026 13.849 1.00 92.62 124 LYS A O 1
ATOM 1026 N N . ILE A 1 125 ? -16.228 -0.823 15.590 1.00 93.81 125 ILE A N 1
ATOM 1027 C CA . ILE A 1 125 ? -15.047 -1.242 16.362 1.00 93.81 125 ILE A CA 1
ATOM 1028 C C . ILE A 1 125 ? -14.512 -2.586 15.862 1.00 93.81 125 ILE A C 1
ATOM 1030 O O . ILE A 1 125 ? -13.309 -2.702 15.640 1.00 93.81 125 ILE A O 1
ATOM 1034 N N . HIS A 1 126 ? -15.393 -3.543 15.567 1.00 93.50 126 HIS A N 1
ATOM 1035 C CA . HIS A 1 126 ? -15.052 -4.851 15.015 1.00 93.50 126 HIS A CA 1
ATOM 1036 C C . HIS A 1 126 ? -14.239 -4.721 13.722 1.00 93.50 126 HIS A C 1
ATOM 1038 O O . HIS A 1 126 ? -13.144 -5.260 13.635 1.00 93.50 126 HIS A O 1
ATOM 1044 N N . SER A 1 127 ? -14.691 -3.905 12.762 1.00 91.38 127 SER A N 1
ATOM 1045 C CA . SER A 1 127 ? -13.963 -3.654 11.510 1.00 91.38 127 SER A CA 1
ATOM 1046 C C . SER A 1 127 ? -12.549 -3.108 11.748 1.00 91.38 127 SER A C 1
ATOM 1048 O O . SER A 1 127 ? -11.604 -3.516 11.075 1.00 91.38 127 SER A O 1
ATOM 1050 N N . SER A 1 128 ? -12.381 -2.211 12.728 1.00 92.38 128 SER A N 1
ATOM 1051 C CA . SER A 1 128 ? -11.060 -1.705 13.114 1.00 92.38 128 SER A CA 1
ATOM 1052 C C . SER A 1 128 ? -10.174 -2.807 13.680 1.00 92.38 128 SER A C 1
ATOM 1054 O O . SER A 1 128 ? -9.021 -2.907 13.274 1.00 92.38 128 SER A O 1
ATOM 1056 N N . LEU A 1 129 ? -10.701 -3.620 14.594 1.00 91.38 129 LEU A N 1
ATOM 1057 C CA . LEU A 1 129 ? -9.949 -4.699 15.228 1.00 91.38 129 LEU A CA 1
ATOM 1058 C C . LEU A 1 129 ? -9.567 -5.780 14.213 1.00 91.38 129 LEU A C 1
ATOM 1060 O O . LEU A 1 129 ? -8.405 -6.159 14.162 1.00 91.38 129 LEU A O 1
ATOM 1064 N N . CYS A 1 130 ? -10.484 -6.189 13.335 1.00 91.06 130 CYS A N 1
ATOM 1065 C CA . CYS A 1 130 ? -10.190 -7.133 12.256 1.00 91.06 130 CYS A CA 1
ATOM 1066 C C . CYS A 1 130 ? -9.120 -6.616 11.289 1.00 91.06 130 CYS A C 1
ATOM 1068 O O . CYS A 1 130 ? -8.301 -7.398 10.830 1.00 91.06 130 CYS A O 1
ATOM 1070 N N . HIS A 1 131 ? -9.092 -5.310 10.992 1.00 89.25 131 HIS A N 1
ATOM 1071 C CA . HIS A 1 131 ? -8.078 -4.728 10.099 1.00 89.25 131 HIS A CA 1
ATOM 1072 C C . HIS A 1 131 ? -6.652 -4.858 10.651 1.00 89.25 131 HIS A C 1
ATOM 1074 O O . HIS A 1 131 ? -5.708 -4.929 9.873 1.00 89.25 131 HIS A O 1
ATOM 1080 N N . ILE A 1 132 ? -6.484 -4.845 11.978 1.00 88.50 132 ILE A N 1
ATOM 1081 C CA . ILE A 1 132 ? -5.166 -4.930 12.638 1.00 88.50 132 ILE A CA 1
ATOM 1082 C C . ILE A 1 132 ? -4.866 -6.306 13.217 1.00 88.50 132 ILE A C 1
ATOM 1084 O O . ILE A 1 132 ? -3.725 -6.567 13.591 1.00 88.50 132 ILE A O 1
ATOM 1088 N N . ALA A 1 133 ? -5.872 -7.169 13.310 1.00 84.06 133 ALA A N 1
ATOM 1089 C CA . ALA A 1 133 ? -5.696 -8.547 13.710 1.00 84.06 133 ALA A CA 1
ATOM 1090 C C . ALA A 1 133 ? -4.968 -9.284 12.583 1.00 84.06 133 ALA A C 1
ATOM 1092 O O . ALA A 1 133 ? -5.545 -9.617 11.550 1.00 84.06 133 ALA A O 1
ATOM 1093 N N . PHE A 1 134 ? -3.676 -9.522 12.781 1.00 70.00 134 PHE A N 1
ATOM 1094 C CA . PHE A 1 134 ? -2.924 -10.434 11.939 1.00 70.00 134 PHE A CA 1
ATOM 1095 C C . PHE A 1 134 ? -3.234 -11.864 12.382 1.00 70.00 134 PHE A C 1
ATOM 1097 O O . PHE A 1 134 ? -2.884 -12.260 13.493 1.00 70.00 134 PHE A O 1
ATOM 1104 N N . VAL A 1 135 ? -3.911 -12.633 11.529 1.00 56.66 135 VAL A N 1
ATOM 1105 C CA . VAL A 1 135 ? -4.110 -14.068 11.749 1.00 56.66 135 VAL A CA 1
ATOM 1106 C C . VAL A 1 135 ? -3.001 -14.798 11.002 1.00 56.66 135 VAL A C 1
ATOM 1108 O O . VAL A 1 135 ? -3.063 -14.951 9.782 1.00 56.66 135 VAL A O 1
ATOM 1111 N N . TYR A 1 136 ? -1.969 -15.221 11.731 1.00 50.47 136 TYR A N 1
ATOM 1112 C CA . TYR A 1 136 ? -1.003 -16.178 11.207 1.00 50.47 136 TYR A CA 1
ATOM 1113 C C . TYR A 1 136 ? -1.673 -17.552 11.184 1.00 50.47 136 TYR A C 1
ATOM 1115 O O . TYR A 1 136 ? -2.041 -18.078 12.232 1.00 50.47 136 TYR A O 1
ATOM 1123 N N . VAL A 1 137 ? -1.889 -18.107 9.994 1.00 51.75 137 VAL A N 1
ATOM 1124 C CA . VAL A 1 137 ? -2.332 -19.496 9.850 1.00 51.75 137 VAL A CA 1
ATOM 1125 C C . VAL A 1 137 ? -1.069 -20.329 9.678 1.00 51.75 137 VAL A C 1
ATOM 1127 O O . VAL A 1 137 ? -0.477 -20.311 8.598 1.00 51.75 137 VAL A O 1
ATOM 1130 N N . GLU A 1 138 ? -0.639 -21.015 10.738 1.00 43.72 138 GLU A N 1
ATOM 1131 C CA . GLU A 1 138 ? 0.323 -22.112 10.597 1.00 43.72 138 GLU A CA 1
ATOM 1132 C C . GLU A 1 138 ? -0.290 -23.165 9.666 1.00 43.72 138 GLU A C 1
ATOM 1134 O O . GLU A 1 138 ? -1.444 -23.568 9.841 1.00 43.72 138 GLU A O 1
ATOM 1139 N N . ARG A 1 139 ? 0.456 -23.546 8.629 1.00 43.72 139 ARG A N 1
ATOM 1140 C CA . ARG A 1 139 ? 0.138 -24.663 7.737 1.00 43.72 139 ARG A CA 1
ATOM 1141 C C . ARG A 1 139 ? 1.178 -25.747 7.916 1.00 43.72 139 ARG A C 1
ATOM 1143 O O . ARG A 1 139 ? 2.364 -25.371 8.036 1.00 43.72 139 ARG A O 1
#

Foldseek 3Di:
DVQVVLCVLCVVVVFDDWDDDPNFIDGDWDFDDDAPDADPVGTHTVDWPVRSVVSCVVVVDPDDPPDDDNTDDCWDDGPQWTARNVVRDIGGHPVLVVVLVVLVVVLCVVCPPNRDDDPVSVVVNVVSCVSPDDDDDDD

pLDDT: mean 90.77, std 8.85, range [43.72, 96.25]

Sequence (139 aa):
MIGNAVVDIWRVKKVAPVLKYKDNLNTFHTPTRDGPFADLNGYRYNYDCNEIKGRLSPLGIPWHPDKGDPTFCEVYVYICFEWDILAKTVRLLLEKRLKFLDRVRRFLAAFKGGKRCTLHDVEKIHSSLCHIAFVYVER